Protein AF-A0A5P8K6X0-F1 (afdb_monomer)

Solvent-accessible surface area (backbone atoms only — not comparable to full-atom values): 7241 Å² total; per-residue (Å²): 136,61,63,69,59,55,54,51,53,54,53,51,50,64,73,70,49,76,75,79,81,70,88,78,81,77,80,76,78,81,78,74,80,77,76,94,72,76,78,86,65,80,86,71,86,73,77,81,90,71,62,99,81,59,73,93,65,88,78,60,68,87,82,47,82,84,76,56,68,68,55,58,53,47,53,56,48,50,54,53,50,47,53,54,33,53,76,70,76,38,80,76,84,72,73,45,74,55,96,89,40,83,46,121

Sequence (104 aa):
MLDPIRRITLRLRLLFTPGTGRRRAGVRPDLVPTPHSWTEAPPTPLPTHRSPYGLDEVFDGAQTVAVRPYLAAHEQRLRRRELAMAGMGLDMPGPYWIHGVEVA

pLDDT: mean 77.43, std 10.72, range [55.47, 93.94]

Mean predicted aligned error: 20.0 Å

Foldseek 3Di:
DCVVVVVVVVVVCVVPVPPPPPPPDDDDDDDDDDPPDDPDDPDDDDPDDDDPPDDPDDDDPVPDDPDPVVVVVVVVVVVVVCVVCVVVVHHDDDFDDDPNDTDD

Organism: NCBI:txid2653200

Radius of gyration: 29.26 Å; Cα contacts (8 Å, |Δi|>4): 16; chains: 1; bounding box: 46×56×76 Å

Structure (mmCIF, N/CA/C/O backbone):
data_AF-A0A5P8K6X0-F1
#
_entry.id   AF-A0A5P8K6X0-F1
#
loop_
_atom_site.group_PDB
_atom_site.id
_atom_site.type_symbol
_atom_site.label_atom_id
_atom_site.label_alt_id
_atom_site.label_comp_id
_atom_site.label_asym_id
_atom_site.label_entity_id
_atom_site.label_seq_id
_atom_site.pdbx_PDB_ins_code
_atom_site.Cartn_x
_atom_site.Cartn_y
_atom_site.Cartn_z
_atom_site.occupancy
_atom_site.B_iso_or_equiv
_atom_site.auth_seq_id
_atom_site.auth_comp_id
_atom_site.auth_asym_id
_atom_site.auth_atom_id
_atom_site.pdbx_PDB_model_num
ATOM 1 N N . MET A 1 1 ? 25.757 37.585 -2.597 1.00 58.66 1 MET A N 1
ATOM 2 C CA . MET A 1 1 ? 25.896 36.164 -3.011 1.00 58.66 1 MET A CA 1
ATOM 3 C C . MET A 1 1 ? 25.967 35.153 -1.851 1.00 58.66 1 MET A C 1
ATOM 5 O O . MET A 1 1 ? 25.987 33.965 -2.135 1.00 58.66 1 MET A O 1
ATOM 9 N N . LEU A 1 2 ? 25.957 35.559 -0.568 1.00 59.56 2 LEU A N 1
ATOM 10 C CA . LEU A 1 2 ? 25.999 34.628 0.584 1.00 59.56 2 LEU A CA 1
ATOM 11 C C . LEU A 1 2 ? 24.623 34.352 1.227 1.00 59.56 2 LEU A C 1
ATOM 13 O O . LEU A 1 2 ? 24.486 33.438 2.041 1.00 59.56 2 LEU A O 1
ATOM 17 N N . ASP A 1 3 ? 23.587 35.093 0.831 1.00 74.44 3 ASP A N 1
ATOM 18 C CA . ASP A 1 3 ? 22.223 34.943 1.351 1.00 74.44 3 ASP A CA 1
ATOM 19 C C . ASP A 1 3 ? 21.560 33.578 1.107 1.00 74.44 3 ASP A C 1
ATOM 21 O O . ASP A 1 3 ? 20.934 33.066 2.042 1.00 74.44 3 ASP A O 1
ATOM 25 N N . PRO A 1 4 ? 21.684 32.930 -0.075 1.00 80.56 4 PRO A N 1
ATOM 26 C CA . PRO A 1 4 ? 21.035 31.636 -0.283 1.00 80.56 4 PRO A CA 1
ATOM 27 C C . PRO A 1 4 ? 21.678 30.541 0.572 1.00 80.56 4 PRO A C 1
ATOM 29 O O . PRO A 1 4 ? 20.968 29.718 1.151 1.00 80.56 4 PRO A O 1
ATOM 32 N N . ILE A 1 5 ? 23.004 30.587 0.730 1.00 82.62 5 ILE A N 1
ATOM 33 C CA . ILE A 1 5 ? 23.755 29.652 1.571 1.00 82.62 5 ILE A CA 1
ATOM 34 C C . ILE A 1 5 ? 23.297 29.811 3.019 1.00 82.62 5 ILE A C 1
ATOM 36 O O . ILE A 1 5 ? 22.821 28.843 3.607 1.00 82.62 5 ILE A O 1
ATOM 40 N N . ARG A 1 6 ? 23.312 31.042 3.552 1.00 78.69 6 ARG A N 1
ATOM 41 C CA . ARG A 1 6 ? 22.895 31.348 4.931 1.00 78.69 6 ARG A CA 1
ATOM 42 C C . ARG A 1 6 ? 21.468 30.882 5.229 1.00 78.69 6 ARG A C 1
ATOM 44 O O . ARG A 1 6 ? 21.199 30.341 6.302 1.00 78.69 6 ARG A O 1
ATOM 51 N N . ARG A 1 7 ? 20.548 31.055 4.276 1.00 81.12 7 ARG A N 1
ATOM 52 C CA . ARG A 1 7 ? 19.143 30.647 4.419 1.00 81.12 7 ARG A CA 1
ATOM 53 C C . ARG A 1 7 ? 18.979 29.126 4.469 1.00 81.12 7 ARG A C 1
ATOM 55 O O . ARG A 1 7 ? 18.178 28.630 5.262 1.00 81.12 7 ARG A O 1
ATOM 62 N N . ILE A 1 8 ? 19.746 28.390 3.665 1.00 89.62 8 ILE A N 1
ATOM 63 C CA . ILE A 1 8 ? 19.748 26.921 3.673 1.00 89.62 8 ILE A CA 1
ATOM 64 C C . ILE A 1 8 ? 20.353 26.397 4.979 1.00 89.62 8 ILE A C 1
ATOM 66 O O . ILE A 1 8 ? 19.771 25.509 5.603 1.00 89.62 8 ILE A O 1
ATOM 70 N N . THR A 1 9 ? 21.451 26.992 5.457 1.00 87.19 9 THR A N 1
ATOM 71 C CA . THR A 1 9 ? 22.085 26.568 6.715 1.00 87.19 9 THR A CA 1
ATOM 72 C C . THR A 1 9 ? 21.155 26.753 7.914 1.00 87.19 9 THR A C 1
ATOM 74 O O . THR A 1 9 ? 21.084 25.880 8.777 1.00 87.19 9 THR A O 1
ATOM 77 N N . LEU A 1 10 ? 20.394 27.853 7.958 1.00 83.38 10 LEU A N 1
ATOM 78 C CA . LEU A 1 10 ? 19.413 28.099 9.020 1.00 83.38 10 LEU A CA 1
ATOM 79 C C . LEU A 1 10 ? 18.273 27.074 9.013 1.00 83.38 10 LEU A C 1
ATOM 81 O O . LEU A 1 10 ? 17.876 26.600 10.076 1.00 83.38 10 LEU A O 1
ATOM 85 N N . ARG A 1 11 ? 17.773 26.692 7.831 1.00 80.75 11 ARG A N 1
ATOM 86 C CA . ARG A 1 11 ? 16.723 25.669 7.712 1.00 80.75 11 ARG A CA 1
ATOM 87 C C . ARG A 1 11 ? 17.207 24.291 8.147 1.00 80.75 11 ARG A C 1
ATOM 89 O O . ARG A 1 11 ? 16.506 23.623 8.899 1.00 80.75 11 ARG A O 1
ATOM 96 N N . LEU A 1 12 ? 18.410 23.896 7.729 1.00 86.31 12 LEU A N 1
ATOM 97 C CA . LEU A 1 12 ? 19.012 22.629 8.150 1.00 86.31 12 LEU A CA 1
ATOM 98 C C . LEU A 1 12 ? 19.233 22.607 9.663 1.00 86.31 12 LEU A C 1
ATOM 100 O O . LEU A 1 12 ? 18.867 21.642 10.326 1.00 86.31 12 LEU A O 1
ATOM 104 N N . ARG A 1 13 ? 19.742 23.702 10.238 1.00 79.56 13 ARG A N 1
ATOM 105 C CA . ARG A 1 13 ? 19.943 23.799 11.685 1.00 79.56 13 ARG A CA 1
ATOM 106 C C . ARG A 1 13 ? 18.638 23.641 12.455 1.00 79.56 13 ARG A C 1
ATOM 108 O O . ARG A 1 13 ? 18.672 23.006 13.496 1.00 79.56 13 ARG A O 1
ATOM 115 N N . LEU A 1 14 ? 17.518 24.167 11.958 1.00 77.00 14 LEU A N 1
ATOM 116 C CA . LEU A 1 14 ? 16.206 24.048 12.605 1.00 77.00 14 LEU A CA 1
ATOM 117 C C . LEU A 1 14 ? 15.612 22.633 12.496 1.00 77.00 14 LEU A C 1
ATOM 119 O O . LEU A 1 14 ? 14.929 22.192 13.410 1.00 77.00 14 LEU A O 1
ATOM 123 N N . LEU A 1 15 ? 15.911 21.909 11.412 1.00 77.44 15 LEU A N 1
ATOM 124 C CA . LEU A 1 15 ? 15.495 20.513 11.232 1.00 77.44 15 LEU A CA 1
ATOM 125 C C . LEU A 1 15 ? 16.284 19.542 12.120 1.00 77.44 15 LEU A C 1
ATOM 127 O O . LEU A 1 15 ? 15.728 18.581 12.638 1.00 77.44 15 LEU A O 1
ATOM 131 N N . PHE A 1 16 ? 17.587 19.788 12.261 1.00 73.88 16 PHE A N 1
ATOM 132 C CA . PHE A 1 16 ? 18.513 18.892 12.956 1.00 73.88 16 PHE A CA 1
ATOM 133 C C . PHE A 1 16 ? 18.866 19.353 14.367 1.00 73.88 16 PHE A C 1
ATOM 135 O O . PHE A 1 16 ? 19.656 18.686 15.035 1.00 73.88 16 PHE A O 1
ATOM 142 N N . THR A 1 17 ? 18.320 20.477 14.847 1.00 70.12 17 THR A N 1
ATOM 143 C CA . THR A 1 17 ? 18.501 20.823 16.258 1.00 70.12 17 THR A CA 1
ATOM 144 C C . THR A 1 17 ? 17.691 19.831 17.079 1.00 70.12 17 THR A C 1
ATOM 146 O O . THR A 1 17 ? 16.471 19.766 16.915 1.00 70.12 17 THR A O 1
ATOM 149 N N . PRO A 1 18 ? 18.333 19.053 17.964 1.00 66.38 18 PRO A N 1
ATOM 150 C CA . PRO A 1 18 ? 17.601 18.177 18.853 1.00 66.38 18 PRO A CA 1
ATOM 151 C C . PRO A 1 18 ? 16.682 19.058 19.694 1.00 66.38 18 PRO A C 1
ATOM 153 O O . PRO A 1 18 ? 17.148 19.951 20.407 1.00 66.38 18 PRO A O 1
ATOM 156 N N . GLY A 1 19 ? 15.369 18.841 19.577 1.00 61.06 19 GLY A N 1
ATOM 157 C CA . GLY A 1 19 ? 14.405 19.465 20.469 1.00 61.06 19 GLY A CA 1
ATOM 158 C C . GLY A 1 19 ? 14.842 19.143 21.889 1.00 61.06 19 GLY A C 1
ATOM 159 O O . GLY A 1 19 ? 14.919 17.973 22.261 1.00 61.06 19 GLY A O 1
ATOM 160 N N . THR A 1 20 ? 15.215 20.159 22.667 1.00 61.88 20 THR A N 1
ATOM 161 C CA . THR A 1 20 ? 15.628 19.971 24.054 1.00 61.88 20 THR A CA 1
ATOM 162 C C . THR A 1 20 ? 14.400 19.492 24.822 1.00 61.88 20 THR A C 1
ATOM 164 O O . THR A 1 20 ? 13.578 20.277 25.290 1.00 61.88 20 THR A O 1
ATOM 167 N N . GLY A 1 21 ? 14.241 18.168 24.901 1.00 58.50 21 GLY A N 1
ATOM 168 C CA . GLY A 1 21 ? 13.119 17.434 25.495 1.00 58.50 21 GLY A CA 1
ATOM 169 C C . GLY A 1 21 ? 12.993 17.600 27.010 1.00 58.50 21 GLY A C 1
ATOM 170 O O . GLY A 1 21 ? 12.599 16.681 27.715 1.00 58.50 21 GLY A O 1
ATOM 171 N N . ARG A 1 22 ? 13.322 18.778 27.541 1.00 56.72 22 ARG A N 1
ATOM 172 C CA . ARG A 1 22 ? 13.258 19.140 28.957 1.00 56.72 22 ARG A CA 1
ATOM 173 C C . ARG A 1 22 ? 11.916 19.736 29.379 1.00 56.72 22 ARG A C 1
ATOM 175 O O . ARG A 1 22 ? 11.824 20.316 30.453 1.00 56.72 22 ARG A O 1
ATOM 182 N N . ARG A 1 23 ? 10.847 19.577 28.592 1.00 56.06 23 ARG A N 1
ATOM 183 C CA . ARG A 1 23 ? 9.515 20.070 28.992 1.00 56.06 23 ARG A CA 1
ATOM 184 C C . ARG A 1 23 ? 8.754 19.169 29.973 1.00 56.06 23 ARG A C 1
ATOM 186 O O . ARG A 1 23 ? 7.658 19.549 30.365 1.00 56.06 23 ARG A O 1
ATOM 193 N N . ARG A 1 24 ? 9.285 18.010 30.394 1.00 56.19 24 ARG A N 1
ATOM 194 C CA . ARG A 1 24 ? 8.584 17.109 31.341 1.00 56.19 24 ARG A CA 1
ATOM 195 C C . ARG A 1 24 ? 9.492 16.392 32.352 1.00 56.19 24 ARG A C 1
ATOM 197 O O . ARG A 1 24 ? 9.257 15.236 32.663 1.00 56.19 24 ARG A O 1
ATOM 204 N N . ALA A 1 25 ? 10.527 17.054 32.870 1.00 55.47 25 ALA A N 1
ATOM 205 C CA . ALA A 1 25 ? 11.430 16.444 33.861 1.00 55.47 25 ALA A CA 1
ATOM 206 C C . ALA A 1 25 ? 11.256 16.969 35.304 1.00 55.47 25 ALA A C 1
ATOM 208 O O . ALA A 1 25 ? 12.115 16.702 36.135 1.00 55.47 25 ALA A O 1
ATOM 209 N N . GLY A 1 26 ? 10.200 17.735 35.614 1.00 56.28 26 GLY A N 1
ATOM 210 C CA . GLY A 1 26 ? 10.166 18.516 36.863 1.00 56.28 26 GLY A CA 1
ATOM 211 C C . GLY A 1 26 ? 8.890 18.500 37.700 1.00 56.28 26 GLY A C 1
ATOM 212 O O . GLY A 1 26 ? 8.917 19.057 38.788 1.00 56.28 26 GLY A O 1
ATOM 213 N N . VAL A 1 27 ? 7.790 17.884 37.262 1.00 56.06 27 VAL A N 1
ATOM 214 C CA . VAL A 1 27 ? 6.566 17.843 38.081 1.00 56.06 27 VAL A CA 1
ATOM 215 C C . VAL A 1 27 ? 6.348 16.413 38.543 1.00 56.06 27 VAL A C 1
ATOM 217 O O . VAL A 1 27 ? 5.735 15.609 37.845 1.00 56.06 27 VAL A O 1
ATOM 220 N N . ARG A 1 28 ? 6.906 16.081 39.712 1.00 59.81 28 ARG A N 1
ATOM 221 C CA . ARG A 1 28 ? 6.389 14.955 40.492 1.00 59.81 28 ARG A CA 1
ATOM 222 C C . ARG A 1 28 ? 4.980 15.357 40.942 1.00 59.81 28 ARG A C 1
ATOM 224 O O . ARG A 1 28 ? 4.859 16.423 41.542 1.00 59.81 28 ARG A O 1
ATOM 231 N N . PRO A 1 29 ? 3.928 14.585 40.632 1.00 62.22 29 PRO A N 1
ATOM 232 C CA . PRO A 1 29 ? 2.649 14.796 41.285 1.00 62.22 29 PRO A CA 1
ATOM 233 C C . PRO A 1 29 ? 2.853 14.545 42.778 1.00 62.22 29 PRO A C 1
ATOM 235 O O . PRO A 1 29 ? 3.422 13.522 43.165 1.00 62.22 29 PRO A O 1
ATOM 238 N N . ASP A 1 30 ? 2.444 15.508 43.594 1.00 64.88 30 ASP A N 1
ATOM 239 C CA . ASP A 1 30 ? 2.396 15.336 45.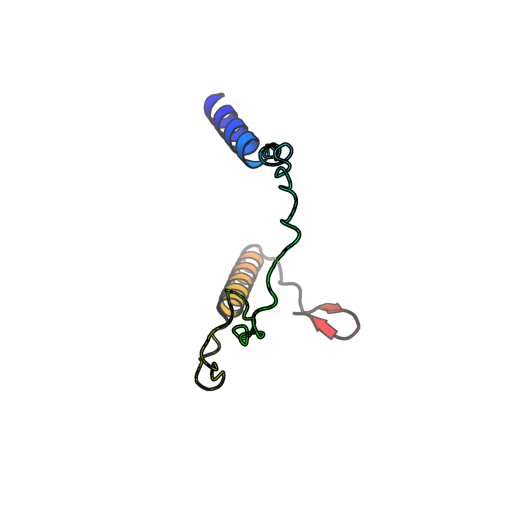037 1.00 64.88 30 ASP A CA 1
ATOM 240 C C . ASP A 1 30 ? 1.350 14.249 45.319 1.00 64.88 30 ASP A C 1
ATOM 242 O O . ASP A 1 30 ? 0.176 14.389 44.962 1.00 64.88 30 ASP A O 1
ATOM 246 N N . LEU A 1 31 ? 1.792 13.104 45.838 1.00 65.62 31 LEU A N 1
ATOM 247 C CA . LEU A 1 31 ? 0.901 11.994 46.158 1.00 65.62 31 LEU A CA 1
ATOM 248 C C . LEU A 1 31 ? 0.195 12.339 47.469 1.00 65.62 31 LEU A C 1
ATOM 250 O O . LEU A 1 31 ? 0.750 12.158 48.551 1.00 65.62 31 LEU A O 1
ATOM 254 N N . VAL A 1 32 ? -1.030 12.853 47.364 1.00 74.56 32 VAL A N 1
ATOM 255 C CA . VAL A 1 32 ? -1.919 13.031 48.516 1.00 74.56 32 VAL A CA 1
ATOM 256 C C . VAL A 1 32 ? -2.137 11.658 49.176 1.00 74.56 32 VAL A C 1
ATOM 258 O O . VAL A 1 32 ? -2.482 10.708 48.466 1.00 74.56 32 VAL A O 1
ATOM 261 N N . PRO A 1 33 ? -1.952 11.516 50.504 1.00 68.50 33 PRO A N 1
ATOM 262 C CA . PRO A 1 33 ? -2.220 10.264 51.201 1.00 68.50 33 PRO A CA 1
ATOM 263 C C . PRO A 1 33 ? -3.676 9.839 51.005 1.00 68.50 33 PRO A C 1
ATOM 265 O O . PRO A 1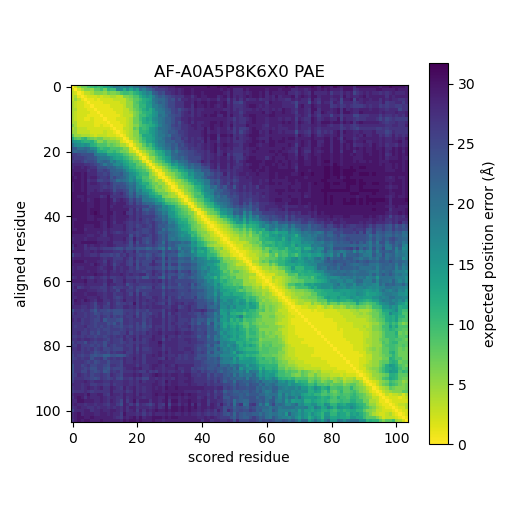 33 ? -4.599 10.622 51.230 1.00 68.50 33 PRO A O 1
ATOM 268 N N . THR A 1 34 ? -3.889 8.589 50.602 1.00 65.50 34 THR A N 1
ATOM 269 C CA . THR A 1 34 ? -5.227 8.010 50.465 1.00 65.50 34 THR A CA 1
ATOM 270 C C . THR A 1 34 ? -5.930 7.988 51.832 1.00 65.50 34 THR A C 1
ATOM 272 O O . THR A 1 34 ? -5.359 7.458 52.793 1.00 65.50 34 THR A O 1
ATOM 275 N N . PRO A 1 35 ? -7.161 8.520 51.956 1.00 66.00 35 PRO A N 1
ATOM 276 C CA . PRO A 1 35 ? -7.930 8.412 53.191 1.00 66.00 35 PRO A CA 1
ATOM 277 C C . PRO A 1 35 ? -8.183 6.935 53.533 1.00 66.00 35 PRO A C 1
ATOM 279 O O . PRO A 1 35 ? -8.540 6.136 52.669 1.00 66.00 35 PRO A O 1
ATOM 282 N N . HIS A 1 36 ? -7.971 6.576 54.802 1.00 65.19 36 HIS A N 1
ATOM 283 C CA . HIS A 1 36 ? -7.960 5.200 55.327 1.00 65.19 36 HIS A CA 1
ATOM 284 C C . HIS A 1 36 ? -9.336 4.515 55.416 1.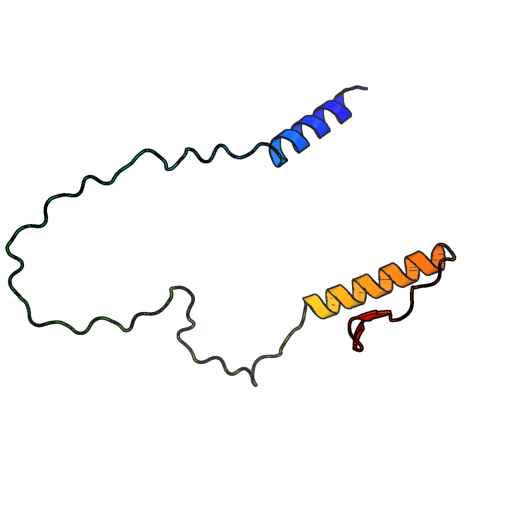00 65.19 36 HIS A C 1
ATOM 286 O O . HIS A 1 36 ? -9.440 3.417 55.955 1.00 65.19 36 HIS A O 1
ATOM 292 N N . SER A 1 37 ? -10.402 5.132 54.911 1.00 64.38 37 SER A N 1
ATOM 293 C CA . SER A 1 37 ? -11.758 4.604 55.047 1.00 64.38 37 SER A CA 1
ATOM 294 C C . SER A 1 37 ? -12.548 4.773 53.754 1.00 64.38 37 SER A C 1
ATOM 296 O O . SER A 1 37 ? -13.395 5.657 53.631 1.00 64.38 37 SER A O 1
ATOM 298 N N . TRP A 1 38 ? -12.276 3.911 52.781 1.00 57.19 38 TRP A N 1
ATOM 299 C CA . TRP A 1 38 ? -13.254 3.640 51.736 1.00 57.19 38 TRP A CA 1
ATOM 300 C C . TRP A 1 38 ? -14.196 2.584 52.303 1.00 57.19 38 TRP A C 1
ATOM 302 O O . TRP A 1 38 ? -13.798 1.441 52.505 1.00 57.19 38 TRP A O 1
ATOM 312 N N . THR A 1 39 ? -15.418 2.984 52.655 1.00 67.12 39 THR A N 1
ATOM 313 C CA . THR A 1 39 ? -16.482 2.029 52.968 1.00 67.12 39 THR A CA 1
ATOM 314 C C . THR A 1 39 ? -16.655 1.128 51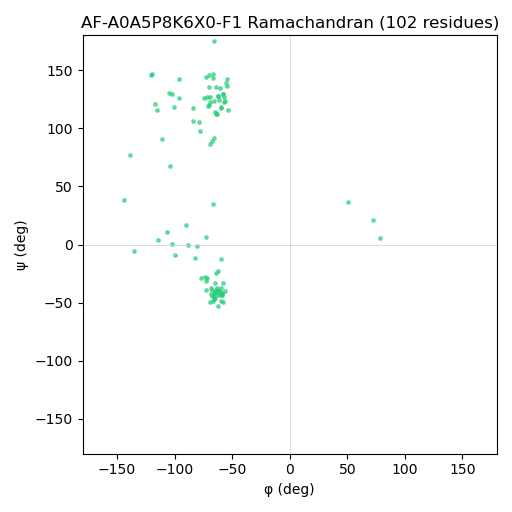.749 1.00 67.12 39 THR A C 1
ATOM 316 O O . THR A 1 39 ? -16.854 1.628 50.642 1.00 67.12 39 THR A O 1
ATOM 319 N N . GLU A 1 40 ? -16.511 -0.181 51.943 1.00 65.88 40 GLU A N 1
ATOM 320 C CA . GLU A 1 40 ? -16.544 -1.184 50.881 1.00 65.88 40 GLU A CA 1
ATOM 321 C C . GLU A 1 40 ? -17.963 -1.264 50.300 1.00 65.88 40 GLU A C 1
ATOM 323 O O . GLU A 1 40 ? -18.834 -1.983 50.787 1.00 65.88 40 GLU A O 1
ATOM 328 N N . ALA A 1 41 ? -18.230 -0.436 49.291 1.00 71.44 41 ALA A N 1
ATOM 329 C CA . ALA A 1 41 ? -19.417 -0.569 48.467 1.00 71.44 41 ALA A CA 1
ATOM 330 C C . ALA A 1 41 ? -19.306 -1.878 47.663 1.00 71.44 41 ALA A C 1
ATOM 332 O O . ALA A 1 41 ? -18.204 -2.227 47.229 1.00 71.44 41 ALA A O 1
ATOM 333 N N . PRO A 1 42 ? -20.416 -2.605 47.440 1.00 76.81 42 PRO A N 1
ATOM 334 C CA . PRO A 1 42 ? -20.393 -3.805 46.614 1.00 76.81 42 PRO A CA 1
ATOM 335 C C . PRO A 1 42 ? -19.797 -3.473 45.236 1.00 76.81 42 PRO A C 1
ATOM 337 O O . PRO A 1 42 ? -20.137 -2.426 44.672 1.00 76.81 42 PRO A O 1
ATOM 340 N N . PRO A 1 43 ? -18.907 -4.324 44.689 1.00 74.25 43 PRO A N 1
ATOM 341 C CA . PRO A 1 43 ? -18.205 -4.022 43.452 1.00 74.25 43 PRO A CA 1
ATOM 342 C C . PRO A 1 43 ? -19.216 -3.895 42.314 1.00 74.25 43 PRO A C 1
ATOM 344 O O . PRO A 1 43 ? -19.854 -4.868 41.908 1.00 74.25 43 PRO A O 1
ATOM 347 N N . THR A 1 44 ? -19.371 -2.681 41.795 1.00 81.38 44 THR A N 1
ATOM 348 C CA . THR A 1 44 ? -20.088 -2.462 40.545 1.00 81.38 44 THR A CA 1
ATOM 349 C C . THR A 1 44 ? -19.239 -3.026 39.403 1.00 81.38 44 THR A C 1
ATOM 351 O O . THR A 1 44 ? -18.019 -2.828 39.388 1.00 81.38 44 THR A O 1
ATOM 354 N N . PRO A 1 45 ? -19.832 -3.768 38.451 1.00 83.56 45 PRO A N 1
ATOM 355 C CA . PRO A 1 45 ? -19.072 -4.316 37.339 1.00 83.56 45 PRO A CA 1
ATOM 356 C C . PRO A 1 45 ? -18.464 -3.171 36.528 1.00 83.56 45 PRO A C 1
ATOM 358 O O . PRO A 1 45 ? -19.167 -2.268 36.071 1.00 83.56 45 PRO A O 1
ATOM 361 N N . LEU A 1 46 ? -17.142 -3.209 36.370 1.00 82.56 46 LEU A N 1
ATOM 362 C CA . LEU A 1 46 ? -16.4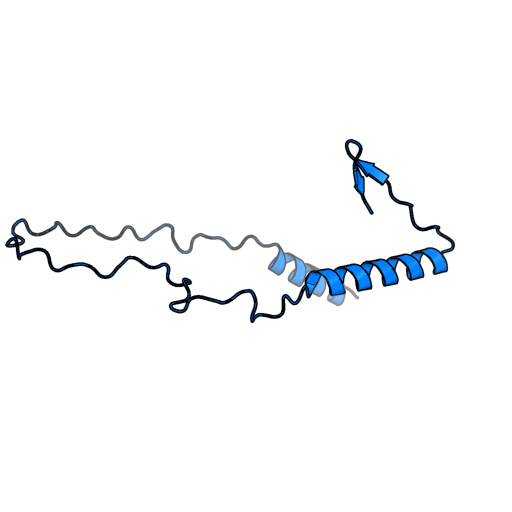29 -2.246 35.544 1.00 82.56 46 LEU A CA 1
ATOM 363 C C . LEU A 1 46 ? -16.753 -2.497 34.063 1.00 82.56 46 LEU A C 1
ATOM 365 O O . LEU A 1 46 ? -16.910 -3.654 33.658 1.00 82.56 46 LEU A O 1
ATOM 369 N N . PRO A 1 47 ? -16.811 -1.439 33.235 1.00 80.00 47 PRO A N 1
ATOM 370 C CA . PRO A 1 47 ? -16.894 -1.596 31.792 1.00 80.00 47 PRO A CA 1
ATOM 371 C C . PRO A 1 47 ? -15.749 -2.473 31.285 1.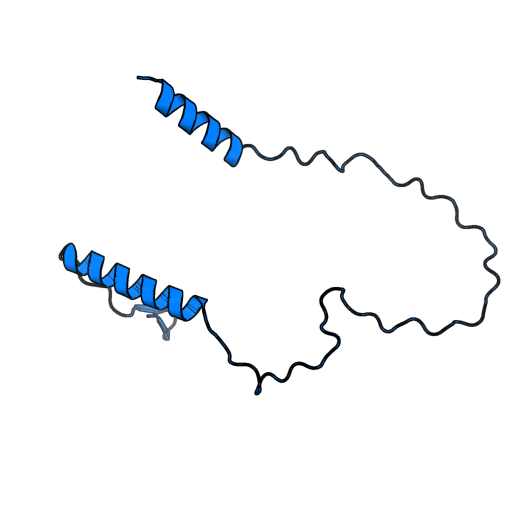00 80.00 47 PRO A C 1
ATOM 373 O O . PRO A 1 47 ? -14.618 -2.382 31.772 1.00 80.00 47 PRO A O 1
ATOM 376 N N . THR A 1 48 ? -16.026 -3.310 30.287 1.00 81.56 48 THR A N 1
ATOM 377 C CA . THR A 1 48 ? -14.991 -4.121 29.645 1.00 81.56 48 THR A CA 1
ATOM 378 C C . THR A 1 48 ? -13.885 -3.213 29.115 1.00 81.56 48 THR A C 1
ATOM 380 O O . THR A 1 48 ? -14.140 -2.298 28.333 1.00 81.56 48 THR A O 1
ATOM 383 N N . HIS A 1 49 ? -12.649 -3.465 29.545 1.00 79.94 49 HIS A N 1
ATOM 384 C CA . HIS A 1 49 ? -11.497 -2.680 29.126 1.00 79.94 49 HIS A CA 1
ATOM 385 C C . HIS A 1 49 ? -11.324 -2.755 27.602 1.00 79.94 49 HIS A C 1
ATOM 387 O O . HIS A 1 49 ? -11.064 -3.826 27.050 1.00 79.94 49 HIS A O 1
ATOM 393 N N . ARG A 1 50 ? -11.427 -1.608 26.925 1.00 79.94 50 ARG A N 1
ATOM 394 C CA . ARG A 1 50 ? -11.119 -1.462 25.499 1.00 79.94 50 ARG A CA 1
ATOM 395 C C . ARG A 1 50 ? -10.020 -0.436 25.290 1.00 79.94 50 ARG A C 1
ATOM 397 O O . ARG A 1 50 ? -9.917 0.551 26.016 1.00 79.94 50 ARG A O 1
ATOM 404 N N . SER A 1 51 ? -9.183 -0.684 24.285 1.00 79.69 51 SER A N 1
ATOM 405 C CA . SER A 1 51 ? -8.225 0.318 23.837 1.00 79.69 51 SER A CA 1
ATOM 406 C C . SER A 1 51 ? -8.980 1.501 23.211 1.00 79.69 51 SER A C 1
ATOM 408 O O . SER A 1 51 ? -9.986 1.280 22.538 1.00 79.69 51 SER A O 1
ATOM 410 N N . PRO A 1 52 ? -8.479 2.743 23.341 1.00 84.31 52 PRO A N 1
ATOM 411 C CA . PRO A 1 52 ? -9.092 3.923 22.715 1.00 84.31 52 PRO A CA 1
ATOM 412 C C . PRO A 1 52 ? -9.186 3.859 21.181 1.00 84.31 52 PRO A C 1
ATOM 414 O O . PRO A 1 52 ? -9.827 4.704 20.568 1.00 84.31 52 PRO A O 1
ATOM 417 N N . TYR A 1 53 ? -8.498 2.895 20.566 1.00 81.44 53 TYR A N 1
ATOM 418 C CA . TYR A 1 53 ? -8.421 2.698 19.118 1.00 81.44 53 TYR A CA 1
ATOM 419 C C . TYR A 1 53 ? -9.081 1.393 18.660 1.00 81.44 53 TYR A C 1
ATOM 421 O O . TYR A 1 53 ? -8.971 1.030 17.491 1.00 81.44 53 TYR A O 1
ATOM 429 N N . GLY A 1 54 ? -9.704 0.644 19.573 1.00 77.56 54 GLY A N 1
ATOM 430 C CA . GLY A 1 54 ? -10.477 -0.533 19.205 1.0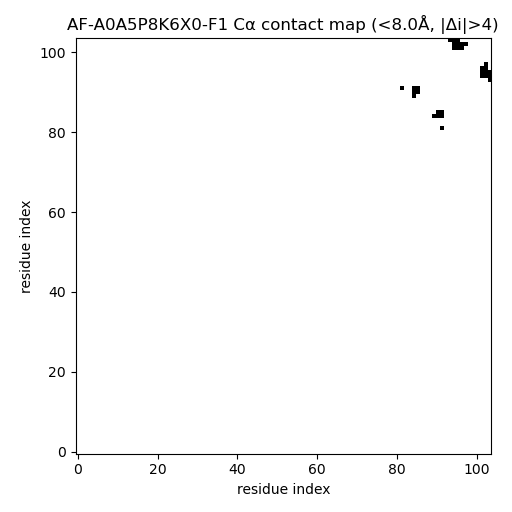0 77.56 54 GLY A CA 1
ATOM 431 C C . GLY A 1 54 ? -11.762 -0.093 18.516 1.00 7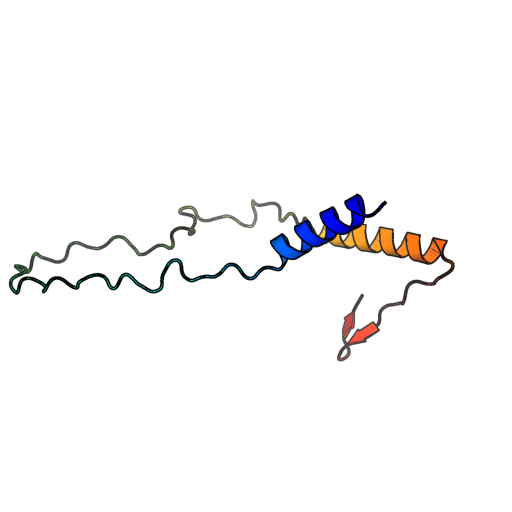7.56 54 GLY A C 1
ATOM 432 O O . GLY A 1 54 ? -12.494 0.716 19.071 1.00 77.56 54 GLY A O 1
ATOM 433 N N . LEU A 1 55 ? -12.032 -0.616 17.319 1.00 75.31 55 LEU A N 1
ATOM 434 C CA . LEU A 1 55 ? -13.352 -0.469 16.715 1.00 75.31 55 LEU A CA 1
ATOM 435 C C . LEU A 1 55 ? -14.394 -1.190 17.580 1.00 75.31 55 LEU A C 1
ATOM 437 O O . LEU A 1 55 ? -14.163 -2.319 18.027 1.00 75.31 55 LEU A O 1
ATOM 441 N N . ASP A 1 56 ? -15.530 -0.530 17.799 1.00 77.19 56 ASP A N 1
ATOM 442 C CA . ASP A 1 56 ? -16.676 -1.105 18.511 1.00 77.19 56 ASP A CA 1
ATOM 443 C C . ASP A 1 56 ? -17.397 -2.165 17.666 1.00 77.19 56 ASP A C 1
ATOM 445 O O . ASP A 1 56 ? -17.949 -3.129 18.201 1.00 77.19 56 ASP A O 1
ATOM 449 N N . GLU A 1 57 ? -17.340 -2.021 16.342 1.00 80.81 57 GLU A N 1
ATOM 450 C CA . GLU A 1 57 ? -17.974 -2.917 15.381 1.00 80.81 57 GLU A CA 1
ATOM 451 C C . GLU A 1 57 ? -16.995 -3.966 14.846 1.00 80.81 57 GLU A C 1
ATOM 453 O O . GLU A 1 57 ? -15.812 -3.704 14.602 1.00 80.81 57 GLU A O 1
ATOM 458 N N . VAL A 1 58 ? -17.509 -5.182 14.644 1.00 78.94 58 VAL A N 1
ATOM 459 C CA . VAL A 1 58 ? -16.756 -6.260 14.001 1.00 78.94 58 VAL A CA 1
ATOM 460 C C . VAL A 1 58 ? -16.610 -5.922 12.524 1.00 78.94 58 VAL A C 1
ATOM 462 O O . VAL A 1 58 ? -17.593 -5.803 11.799 1.00 78.94 58 VAL A O 1
ATOM 465 N N . PHE A 1 59 ? -15.367 -5.777 12.082 1.00 77.44 59 PHE A N 1
ATOM 466 C CA . PHE A 1 59 ? -15.061 -5.442 10.704 1.00 77.44 59 PHE A CA 1
ATOM 467 C C . PHE A 1 59 ? -15.050 -6.708 9.839 1.00 77.44 59 PHE A C 1
ATOM 469 O O . PHE A 1 59 ? -14.226 -7.601 10.057 1.00 77.44 59 PHE A O 1
ATOM 476 N N . ASP A 1 60 ? -15.949 -6.792 8.856 1.00 80.88 60 ASP A N 1
ATOM 477 C CA . ASP A 1 60 ? -15.923 -7.870 7.869 1.00 80.88 60 ASP A CA 1
ATOM 478 C C . ASP A 1 60 ? -14.856 -7.580 6.802 1.00 80.88 60 ASP A C 1
ATOM 480 O O . ASP A 1 60 ? -15.015 -6.738 5.910 1.00 80.88 60 ASP A O 1
ATOM 484 N N . GLY A 1 61 ? -13.741 -8.304 6.899 1.00 77.25 61 GLY A N 1
ATOM 485 C CA . GLY A 1 61 ? -12.649 -8.221 5.935 1.00 77.25 61 GLY A CA 1
ATOM 486 C C . GLY A 1 61 ? -13.048 -8.648 4.519 1.00 77.25 61 GLY A C 1
ATOM 487 O O . GLY A 1 61 ? -12.404 -8.208 3.573 1.00 77.25 61 GLY A O 1
ATOM 488 N N . ALA A 1 62 ? -14.108 -9.448 4.350 1.00 79.88 62 ALA A N 1
ATOM 489 C CA . ALA A 1 62 ? -14.593 -9.870 3.035 1.00 79.88 62 ALA A CA 1
ATOM 490 C C . ALA A 1 62 ? -15.385 -8.766 2.314 1.00 79.88 62 ALA A C 1
ATOM 492 O O . ALA A 1 62 ? -15.368 -8.704 1.086 1.00 79.88 62 ALA A O 1
ATOM 493 N N . GLN A 1 63 ? -16.036 -7.872 3.064 1.00 81.81 63 GLN A N 1
ATOM 494 C CA . GLN A 1 63 ? -16.742 -6.702 2.519 1.00 81.81 63 GLN A CA 1
ATOM 495 C C . GLN A 1 63 ? -15.805 -5.525 2.235 1.00 81.81 63 GLN A C 1
ATOM 497 O O . GLN A 1 63 ? -16.188 -4.551 1.586 1.00 81.81 63 GLN A O 1
ATOM 502 N N . THR A 1 64 ? -14.562 -5.599 2.711 1.00 73.94 64 THR A N 1
ATOM 503 C CA . THR A 1 64 ? -13.600 -4.510 2.577 1.00 73.94 64 THR A CA 1
ATOM 504 C C . THR A 1 64 ? -12.640 -4.782 1.436 1.00 73.94 64 THR A C 1
ATOM 506 O O . THR A 1 64 ? -11.850 -5.723 1.468 1.00 73.94 64 THR A O 1
ATOM 509 N N . VAL A 1 65 ? -12.648 -3.903 0.434 1.00 78.06 65 VAL A N 1
ATOM 510 C CA . VAL A 1 65 ? -11.655 -3.946 -0.640 1.00 78.06 65 VAL A CA 1
ATOM 511 C C . VAL A 1 65 ? -10.277 -3.675 -0.042 1.00 78.06 65 VAL A C 1
ATOM 513 O O . VAL A 1 65 ? -9.982 -2.565 0.406 1.00 78.06 65 VAL A O 1
ATOM 516 N N . ALA A 1 66 ? -9.414 -4.689 -0.056 1.00 72.50 66 ALA A N 1
ATOM 517 C CA . ALA A 1 66 ? -8.022 -4.554 0.341 1.00 72.50 66 ALA A CA 1
ATOM 518 C C . ALA A 1 66 ? -7.270 -3.703 -0.694 1.00 72.50 66 ALA A C 1
ATOM 520 O O . ALA A 1 66 ? -6.668 -4.209 -1.642 1.00 72.50 66 ALA A O 1
ATOM 521 N N . VAL A 1 67 ? -7.302 -2.384 -0.527 1.00 77.12 67 VAL A N 1
ATOM 522 C CA . VAL A 1 67 ? -6.468 -1.488 -1.326 1.00 77.12 67 VAL A CA 1
ATOM 523 C C . VAL A 1 67 ? -5.038 -1.610 -0.803 1.00 77.12 67 VAL A C 1
ATOM 525 O O . VAL A 1 67 ? -4.783 -1.439 0.388 1.00 77.12 67 VAL A O 1
ATOM 528 N N . ARG A 1 68 ? -4.082 -1.897 -1.694 1.00 83.50 68 ARG A N 1
ATOM 529 C CA . ARG A 1 68 ? -2.642 -1.916 -1.386 1.00 83.50 68 ARG A CA 1
ATOM 530 C C . ARG A 1 68 ? -1.980 -0.653 -1.948 1.00 83.50 68 ARG A C 1
ATOM 532 O O . ARG A 1 68 ? -1.182 -0.759 -2.880 1.00 83.50 68 ARG A O 1
ATOM 539 N N . PRO A 1 69 ? -2.279 0.550 -1.417 1.00 83.50 69 PRO A N 1
ATOM 540 C CA . PRO A 1 69 ? -1.806 1.807 -2.001 1.00 83.50 69 PRO A CA 1
ATOM 541 C C . PRO A 1 69 ? -0.277 1.855 -2.095 1.00 83.50 69 PRO A C 1
ATOM 543 O O . PRO A 1 69 ? 0.281 2.371 -3.060 1.00 83.50 69 PRO A O 1
ATOM 546 N N . TYR A 1 70 ? 0.412 1.236 -1.135 1.00 85.81 70 TYR A N 1
ATOM 547 C CA . TYR A 1 70 ? 1.868 1.154 -1.131 1.00 85.81 70 TYR A CA 1
ATOM 548 C C . TYR A 1 70 ? 2.435 0.175 -2.160 1.00 85.81 70 TYR A C 1
ATOM 550 O O . TYR A 1 70 ? 3.538 0.415 -2.640 1.00 85.81 70 TYR A O 1
ATOM 558 N N . LEU A 1 71 ? 1.702 -0.879 -2.536 1.00 87.81 71 LEU A N 1
ATOM 559 C CA . LEU A 1 71 ? 2.129 -1.769 -3.618 1.00 87.81 71 LEU A CA 1
ATOM 560 C C . LEU A 1 71 ? 2.058 -1.033 -4.959 1.00 87.81 71 LEU A C 1
ATOM 562 O O . LEU A 1 71 ? 3.061 -0.972 -5.659 1.00 87.81 71 LEU A O 1
ATOM 566 N N . ALA A 1 72 ? 0.934 -0.380 -5.260 1.00 89.38 72 ALA A N 1
ATOM 567 C CA . ALA A 1 72 ? 0.796 0.398 -6.492 1.00 89.38 72 ALA A CA 1
ATOM 568 C C . ALA A 1 72 ? 1.857 1.514 -6.588 1.00 89.38 72 ALA A C 1
ATOM 570 O O . ALA A 1 72 ? 2.506 1.694 -7.620 1.00 89.38 72 ALA A O 1
ATOM 571 N N . ALA A 1 73 ? 2.101 2.231 -5.484 1.00 91.88 73 ALA A N 1
ATOM 572 C CA . ALA A 1 73 ? 3.157 3.239 -5.421 1.00 91.88 73 ALA A CA 1
ATOM 573 C C . ALA A 1 73 ? 4.563 2.637 -5.613 1.00 91.88 73 ALA A C 1
ATOM 575 O O . ALA A 1 73 ? 5.421 3.253 -6.254 1.00 91.88 73 ALA A O 1
ATOM 576 N N . HIS A 1 74 ? 4.806 1.442 -5.069 1.00 91.19 74 HIS A N 1
ATOM 577 C CA . HIS A 1 74 ? 6.071 0.730 -5.213 1.00 91.19 74 HIS A CA 1
ATOM 578 C C . HIS A 1 74 ? 6.318 0.302 -6.664 1.00 91.19 74 HIS A C 1
ATOM 580 O O . HIS A 1 74 ? 7.373 0.621 -7.212 1.00 91.19 74 HIS A O 1
ATOM 586 N N . GLU A 1 75 ? 5.338 -0.319 -7.317 1.00 90.81 75 GLU A N 1
ATOM 587 C CA . GLU A 1 75 ? 5.411 -0.735 -8.724 1.00 90.81 75 GLU A CA 1
ATOM 588 C C . GLU A 1 75 ? 5.649 0.459 -9.656 1.00 90.81 75 GLU A C 1
ATOM 590 O O . GLU A 1 75 ? 6.527 0.432 -10.520 1.00 90.81 75 GLU A O 1
ATOM 595 N N . GLN A 1 76 ? 4.941 1.571 -9.431 1.00 93.31 76 GLN A N 1
ATOM 596 C CA . GLN A 1 76 ? 5.140 2.793 -10.209 1.00 93.31 76 GLN A CA 1
ATOM 597 C C . GLN A 1 76 ? 6.539 3.393 -10.003 1.00 93.31 76 GLN A C 1
ATOM 599 O O . GLN A 1 76 ? 7.111 4.004 -10.913 1.00 93.31 76 GLN A O 1
ATOM 604 N N . ARG A 1 77 ? 7.107 3.260 -8.800 1.00 93.38 77 ARG A N 1
ATOM 605 C CA . ARG A 1 77 ? 8.490 3.665 -8.527 1.00 93.38 77 ARG A CA 1
ATOM 606 C C . ARG A 1 77 ? 9.482 2.769 -9.268 1.00 93.38 77 ARG A C 1
ATOM 608 O O . ARG A 1 77 ? 10.415 3.308 -9.859 1.00 93.38 77 ARG A O 1
ATOM 615 N N . LEU A 1 78 ? 9.278 1.450 -9.259 1.00 92.25 78 LEU A N 1
ATOM 616 C CA . LEU A 1 78 ? 10.126 0.495 -9.978 1.00 92.25 78 LEU A CA 1
ATOM 617 C C . LEU A 1 78 ? 10.128 0.774 -11.483 1.00 92.25 78 LEU A C 1
ATOM 619 O O . LEU A 1 78 ? 11.199 0.966 -12.050 1.00 92.25 78 LEU A O 1
ATOM 623 N N . ARG A 1 79 ? 8.951 0.946 -12.098 1.00 90.81 79 ARG A N 1
ATOM 624 C CA . ARG A 1 79 ? 8.838 1.265 -13.530 1.00 90.81 79 ARG A CA 1
ATOM 625 C C . ARG A 1 79 ? 9.562 2.561 -13.907 1.00 90.81 79 ARG A C 1
ATOM 627 O O . ARG A 1 79 ? 10.255 2.619 -14.915 1.00 90.81 79 ARG A O 1
ATOM 634 N N . ARG A 1 80 ? 9.438 3.620 -13.095 1.00 93.94 80 ARG A N 1
ATOM 635 C CA . ARG A 1 80 ? 10.164 4.884 -13.340 1.00 93.94 80 ARG A CA 1
ATOM 636 C C . ARG A 1 80 ? 11.677 4.716 -13.236 1.00 93.94 80 ARG A C 1
ATOM 638 O O . ARG A 1 80 ? 12.405 5.323 -14.014 1.00 93.94 80 ARG A O 1
ATOM 645 N N . ARG A 1 81 ? 12.143 3.913 -12.278 1.00 90.75 81 ARG A N 1
ATOM 646 C CA . ARG A 1 81 ? 13.564 3.597 -12.117 1.00 90.75 81 ARG A CA 1
ATOM 647 C C . ARG A 1 81 ? 14.093 2.818 -13.320 1.00 90.75 81 ARG A C 1
ATOM 649 O O . ARG A 1 81 ? 15.149 3.172 -13.823 1.00 90.75 81 ARG A O 1
ATOM 656 N N . GLU A 1 82 ? 13.363 1.808 -13.778 1.00 90.62 82 GLU A N 1
ATOM 657 C CA . GLU A 1 82 ? 13.721 1.001 -14.949 1.00 90.62 82 GLU A CA 1
ATOM 658 C C . GLU A 1 82 ? 13.876 1.872 -16.203 1.00 90.62 82 GLU A C 1
ATOM 660 O O . GLU A 1 82 ? 14.924 1.853 -16.842 1.00 90.62 82 GLU A O 1
ATOM 665 N N . LEU A 1 83 ? 12.891 2.732 -16.481 1.00 93.00 83 LEU A N 1
ATOM 666 C CA . LEU A 1 83 ? 12.955 3.676 -17.601 1.00 93.00 83 LEU A CA 1
ATOM 667 C C . LEU A 1 83 ? 14.130 4.657 -17.484 1.00 93.00 83 LEU A C 1
ATOM 669 O O . LEU A 1 83 ? 14.776 4.966 -18.483 1.00 93.00 83 LEU A O 1
ATOM 673 N N . ALA A 1 84 ? 14.422 5.147 -16.276 1.00 93.44 84 ALA A N 1
ATOM 674 C CA . ALA A 1 84 ? 15.551 6.045 -16.051 1.00 93.44 84 ALA A CA 1
ATOM 675 C C . ALA A 1 84 ? 16.897 5.354 -16.320 1.00 93.44 84 ALA A C 1
ATOM 677 O O . ALA A 1 84 ? 17.773 5.955 -16.935 1.00 93.44 84 ALA A O 1
ATOM 678 N N . MET A 1 85 ? 17.052 4.098 -15.892 1.00 92.94 85 MET A N 1
ATOM 679 C CA . MET A 1 85 ? 18.262 3.304 -16.130 1.00 92.94 85 MET A CA 1
ATOM 680 C C . MET A 1 85 ? 18.444 3.006 -17.621 1.00 92.94 85 MET A C 1
ATOM 682 O O . MET A 1 85 ? 19.512 3.287 -18.163 1.00 92.94 85 MET A O 1
ATOM 686 N N . ALA A 1 86 ? 17.379 2.572 -18.303 1.00 90.25 86 ALA A N 1
ATOM 687 C CA . ALA A 1 86 ? 17.398 2.328 -19.744 1.00 90.25 86 ALA A CA 1
ATOM 688 C C . ALA A 1 86 ? 17.771 3.594 -20.536 1.00 90.25 86 ALA A C 1
ATOM 690 O O . ALA A 1 86 ? 18.590 3.541 -21.450 1.00 90.25 86 ALA A O 1
ATOM 691 N N . GLY A 1 87 ? 17.239 4.757 -20.141 1.00 93.75 87 GLY A N 1
ATOM 692 C CA . GLY A 1 87 ? 17.598 6.045 -20.742 1.00 93.75 87 GLY A CA 1
ATOM 693 C C . GLY A 1 87 ? 19.065 6.447 -20.538 1.00 93.75 87 GLY A C 1
ATOM 694 O O . GLY A 1 87 ? 19.607 7.196 -21.345 1.00 93.75 87 GLY A O 1
ATOM 695 N N . MET A 1 88 ? 19.719 5.936 -19.491 1.00 93.12 88 MET A N 1
ATOM 696 C CA . MET A 1 88 ? 21.156 6.112 -19.240 1.00 93.12 88 MET A CA 1
ATOM 697 C C . MET A 1 88 ? 22.022 5.029 -19.907 1.00 93.12 88 MET A C 1
ATOM 699 O O . MET A 1 88 ? 23.243 5.073 -19.771 1.00 93.12 88 MET A O 1
ATOM 703 N N . GLY A 1 89 ? 21.420 4.066 -20.615 1.00 91.31 89 GLY A N 1
ATOM 704 C CA . GLY A 1 89 ? 22.123 2.919 -21.198 1.00 91.31 89 GLY A CA 1
ATOM 705 C C . GLY A 1 89 ? 22.574 1.883 -20.163 1.00 91.31 89 GLY A C 1
ATOM 706 O O . GLY A 1 89 ? 23.504 1.126 -20.423 1.00 91.31 89 GLY A O 1
ATOM 707 N N . LEU A 1 90 ? 21.956 1.880 -18.979 1.00 84.62 90 LEU A N 1
ATOM 708 C CA . LEU A 1 90 ? 22.229 0.925 -17.911 1.00 84.62 90 LEU A CA 1
ATOM 709 C C . LEU A 1 90 ? 21.129 -0.137 -17.875 1.00 84.62 90 LEU A C 1
ATOM 711 O O . LEU A 1 90 ? 19.945 0.196 -17.797 1.00 84.62 90 LEU A O 1
ATOM 715 N N . ASP A 1 91 ? 21.525 -1.405 -17.856 1.00 80.06 91 ASP A N 1
ATOM 716 C CA . ASP A 1 91 ? 20.585 -2.510 -17.690 1.00 80.06 91 ASP A CA 1
ATOM 717 C C . ASP A 1 91 ? 20.062 -2.579 -16.249 1.00 80.06 91 ASP A C 1
ATOM 719 O O . ASP A 1 91 ? 20.773 -2.295 -15.275 1.00 80.06 91 ASP A O 1
ATOM 723 N N . MET A 1 92 ? 18.791 -2.957 -16.101 1.00 76.38 92 MET A N 1
ATOM 724 C CA . MET A 1 92 ? 18.203 -3.213 -14.787 1.00 76.38 92 MET A CA 1
ATOM 725 C C . MET A 1 92 ? 18.835 -4.498 -14.222 1.00 76.38 92 MET A C 1
ATOM 727 O O . MET A 1 92 ? 18.819 -5.518 -14.914 1.00 76.38 92 MET A O 1
ATOM 731 N N . PRO A 1 93 ? 19.394 -4.497 -12.996 1.00 73.31 93 PRO A N 1
ATOM 732 C CA . PRO A 1 93 ? 19.828 -5.739 -12.368 1.00 73.31 93 PRO A CA 1
ATOM 733 C C . PRO A 1 93 ? 18.652 -6.719 -12.271 1.00 73.31 93 PRO A C 1
ATOM 735 O O . PRO A 1 93 ? 17.587 -6.368 -11.763 1.00 73.31 93 PRO A O 1
ATOM 738 N N . GLY A 1 94 ? 18.864 -7.934 -12.780 1.00 73.38 94 GLY A N 1
ATOM 739 C CA . GLY A 1 94 ? 17.900 -9.028 -12.699 1.00 73.38 94 GLY A CA 1
ATOM 740 C C . GLY A 1 94 ? 17.659 -9.504 -11.260 1.00 73.38 94 GLY A C 1
ATOM 741 O O . GLY A 1 94 ? 18.324 -9.034 -10.329 1.00 73.38 94 GLY A O 1
ATOM 742 N N . PRO A 1 95 ? 16.718 -10.442 -11.070 1.00 76.94 95 PRO A N 1
ATOM 743 C CA . PRO A 1 95 ? 16.417 -10.991 -9.755 1.00 76.94 95 PRO A CA 1
ATOM 744 C C . PRO A 1 95 ? 17.681 -11.557 -9.106 1.00 76.94 95 PRO A C 1
ATOM 746 O O . PRO A 1 95 ? 18.517 -12.188 -9.762 1.00 76.94 95 PRO A O 1
ATOM 749 N N . TYR A 1 96 ? 17.831 -11.318 -7.806 1.00 73.81 96 TYR A N 1
ATOM 750 C CA . TYR A 1 96 ? 18.965 -11.810 -7.033 1.00 73.81 96 TYR A CA 1
ATOM 751 C C . TYR A 1 96 ? 18.477 -12.722 -5.912 1.00 73.81 96 TYR A C 1
ATOM 753 O O . TYR A 1 96 ? 17.387 -12.570 -5.367 1.00 73.81 96 TYR A O 1
ATOM 761 N N . TRP A 1 97 ? 19.289 -13.722 -5.587 1.00 87.62 97 TRP A N 1
ATOM 762 C CA . TRP A 1 97 ? 18.902 -14.790 -4.675 1.00 87.62 97 TRP A CA 1
ATOM 763 C C . TRP A 1 97 ? 19.394 -14.479 -3.264 1.00 87.62 97 TRP A C 1
ATOM 765 O O . TRP A 1 97 ? 20.589 -14.270 -3.052 1.00 87.62 97 TRP A O 1
ATOM 775 N N . ILE A 1 98 ? 18.487 -14.487 -2.287 1.00 78.69 98 ILE A N 1
ATOM 776 C CA . ILE A 1 98 ? 18.822 -14.393 -0.862 1.00 78.69 98 ILE A CA 1
ATOM 777 C C . ILE A 1 98 ? 18.359 -15.684 -0.187 1.00 78.69 98 ILE A C 1
ATOM 779 O O . ILE A 1 98 ? 17.181 -16.018 -0.232 1.00 78.69 98 ILE A O 1
ATOM 783 N N . HIS A 1 99 ? 19.274 -16.430 0.441 1.00 85.25 99 HIS A N 1
ATOM 784 C CA . HIS A 1 99 ? 18.964 -17.686 1.152 1.00 85.25 99 HIS A CA 1
ATOM 785 C C . HIS A 1 99 ? 18.136 -18.705 0.335 1.00 85.25 99 HIS A C 1
ATOM 787 O O . HIS A 1 99 ? 17.284 -19.399 0.881 1.00 85.25 99 HIS A O 1
ATOM 793 N N . GLY A 1 100 ? 18.380 -18.796 -0.977 1.00 85.75 100 GLY A N 1
ATOM 794 C CA . GLY A 1 100 ? 17.649 -19.710 -1.865 1.00 85.75 100 GLY A CA 1
ATOM 795 C C . GLY A 1 100 ? 16.250 -19.231 -2.267 1.00 85.75 100 GLY A C 1
ATOM 796 O O . GLY A 1 100 ? 15.540 -19.965 -2.946 1.00 85.75 100 GLY A O 1
ATOM 797 N N . VAL A 1 101 ? 15.865 -18.009 -1.891 1.00 77.56 101 VAL A N 1
ATOM 798 C CA . VAL A 1 101 ? 14.635 -17.350 -2.337 1.00 77.56 101 VAL A CA 1
ATOM 799 C C . VAL A 1 101 ? 14.992 -16.283 -3.367 1.00 77.56 101 VAL A C 1
ATOM 801 O O . VAL A 1 101 ? 15.886 -15.464 -3.144 1.00 77.56 101 VAL A O 1
ATOM 804 N N . GLU A 1 102 ? 14.298 -16.306 -4.500 1.00 81.75 102 GLU A N 1
ATOM 805 C CA . GLU A 1 102 ? 14.388 -15.267 -5.522 1.00 81.75 102 GLU A CA 1
ATOM 806 C C . GLU A 1 102 ? 13.750 -13.972 -4.996 1.00 81.75 102 GLU A C 1
ATOM 808 O O . GLU A 1 102 ? 12.589 -13.966 -4.582 1.00 81.75 102 GLU A O 1
ATOM 813 N N . VAL A 1 103 ? 14.519 -12.880 -4.976 1.00 74.44 103 VAL A N 1
ATOM 814 C CA . VAL A 1 103 ? 14.057 -11.552 -4.557 1.00 74.44 103 VAL A CA 1
ATOM 815 C C . VAL A 1 103 ? 14.125 -10.622 -5.767 1.00 74.44 103 VAL A C 1
ATOM 817 O O . VAL A 1 103 ? 15.205 -10.373 -6.310 1.00 74.44 103 VAL A O 1
ATOM 820 N N . ALA A 1 104 ? 12.956 -10.140 -6.192 1.00 68.12 104 ALA A 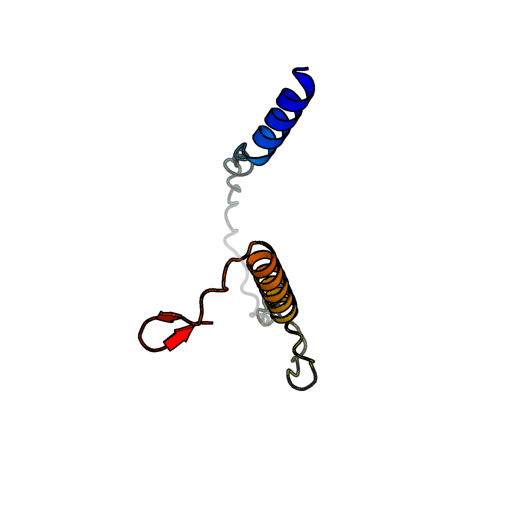N 1
ATOM 821 C CA . ALA A 1 104 ? 12.766 -9.170 -7.271 1.00 68.12 104 ALA A CA 1
ATOM 822 C C . ALA A 1 104 ? 12.351 -7.801 -6.711 1.00 68.12 104 ALA A C 1
ATOM 824 O O . ALA A 1 104 ? 11.571 -7.775 -5.729 1.00 68.12 104 ALA A O 1
#

Secondary structure (DSSP, 8-state):
--HHHHHHHHHHHHHHS-----TTSS-----PPPPS-------PPPPPP--TT--SSPP-TTTS----HHHHHHHHHHHHHHHHHHHTTPPPP--EEETTEEE-